Protein AF-A0A2P5FXF6-F1 (afdb_monomer)

Sequence (157 aa):
MAHAAAIPSFRIVSMGSRPRQAAKTKQSQSRVGFGGDRKEPLWQCVEGCGACCKLNKGPSFATPEEIFDDPSDIQLYRSMIGPDGWCIHYEKDTRKCSIYSERPYFCRVEPDVFQTLYGVPKKKFNKKACSSCRDTIKAIYGSDSKELDNFNRSITG

pLDDT: mean 84.13, std 20.9, range [38.75, 98.62]

Structure (mmCIF, N/CA/C/O backbone):
data_AF-A0A2P5FXF6-F1
#
_entry.id   AF-A0A2P5F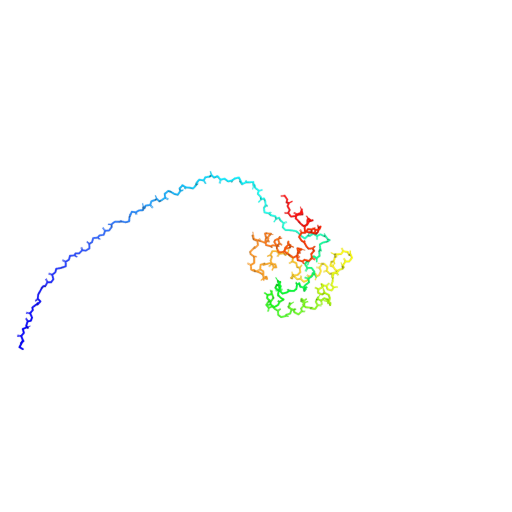XF6-F1
#
loop_
_atom_site.group_PDB
_atom_site.id
_atom_site.type_symbol
_atom_site.label_atom_id
_atom_site.label_alt_id
_atom_site.label_comp_id
_atom_site.label_asym_id
_atom_site.label_entity_id
_atom_site.label_seq_id
_atom_site.pdbx_PDB_ins_code
_atom_site.Cartn_x
_atom_site.Cartn_y
_atom_site.Cartn_z
_atom_site.occupancy
_atom_site.B_iso_or_equiv
_atom_site.auth_seq_id
_atom_site.auth_comp_id
_atom_site.auth_asym_id
_atom_site.auth_atom_id
_atom_site.pdbx_PDB_model_num
ATOM 1 N N . MET A 1 1 ? 14.537 14.806 -91.551 1.00 40.84 1 MET A N 1
ATOM 2 C CA . MET A 1 1 ? 14.853 16.147 -92.084 1.00 40.84 1 MET A CA 1
ATOM 3 C C . MET A 1 1 ? 14.748 17.134 -90.937 1.00 40.84 1 MET A C 1
ATOM 5 O O . MET A 1 1 ? 13.818 17.031 -90.149 1.00 40.84 1 MET A O 1
ATOM 9 N N . ALA A 1 2 ? 15.786 17.946 -90.772 1.00 45.00 2 ALA A N 1
ATOM 10 C CA . ALA A 1 2 ? 16.032 18.833 -89.640 1.00 45.00 2 ALA A CA 1
ATOM 11 C C . ALA A 1 2 ? 15.171 20.098 -89.684 1.00 45.00 2 ALA A C 1
ATOM 13 O O . ALA A 1 2 ? 14.992 20.599 -90.778 1.00 45.00 2 ALA A O 1
ATOM 14 N N . HIS A 1 3 ? 14.792 20.648 -88.524 1.00 44.47 3 HIS A N 1
ATOM 15 C CA . HIS A 1 3 ? 14.649 22.094 -88.255 1.00 44.47 3 HIS A CA 1
ATOM 16 C C . HIS A 1 3 ? 14.788 22.273 -86.724 1.00 44.47 3 HIS A C 1
ATOM 18 O O . HIS A 1 3 ? 13.988 21.731 -85.973 1.00 44.47 3 HIS A O 1
ATOM 24 N N . ALA A 1 4 ? 15.932 22.695 -86.179 1.00 45.66 4 ALA A N 1
ATOM 25 C CA . ALA A 1 4 ? 16.516 24.044 -86.144 1.00 45.66 4 ALA A CA 1
ATOM 26 C C . ALA A 1 4 ? 15.785 25.027 -85.195 1.00 45.66 4 ALA A C 1
ATOM 28 O O . ALA A 1 4 ? 14.743 25.575 -85.526 1.00 45.66 4 ALA A O 1
ATOM 29 N N . ALA A 1 5 ? 16.402 25.174 -84.014 1.00 49.78 5 ALA A N 1
ATOM 30 C CA . ALA A 1 5 ? 16.519 26.287 -83.057 1.00 49.78 5 ALA A CA 1
ATOM 31 C C . ALA A 1 5 ? 15.657 27.567 -83.167 1.00 49.78 5 ALA A C 1
ATOM 33 O O . ALA A 1 5 ? 15.572 28.170 -84.229 1.00 49.78 5 ALA A O 1
ATOM 34 N N . ALA A 1 6 ? 15.261 28.102 -81.998 1.00 48.81 6 ALA A N 1
ATOM 35 C CA . ALA A 1 6 ? 15.687 29.436 -81.526 1.00 48.81 6 ALA A CA 1
ATOM 36 C C . ALA A 1 6 ? 15.283 29.699 -80.053 1.00 48.81 6 ALA A C 1
ATOM 38 O O . ALA A 1 6 ? 14.136 29.492 -79.667 1.00 48.81 6 ALA A O 1
ATOM 39 N N . ILE A 1 7 ? 16.233 30.207 -79.256 1.00 54.88 7 ILE A N 1
ATOM 40 C CA . ILE A 1 7 ? 16.042 30.896 -77.963 1.00 54.88 7 ILE A CA 1
ATOM 41 C C . ILE A 1 7 ? 16.366 32.379 -78.203 1.00 54.88 7 ILE A C 1
ATOM 43 O O . ILE A 1 7 ? 17.336 32.664 -78.908 1.00 54.88 7 ILE A O 1
ATOM 47 N N . PRO A 1 8 ? 15.559 33.324 -77.690 1.00 51.19 8 PRO A N 1
ATOM 48 C CA . PRO A 1 8 ? 16.059 34.363 -76.763 1.00 51.19 8 PRO A CA 1
ATOM 49 C C . PRO A 1 8 ? 14.953 34.808 -75.775 1.00 51.19 8 PRO A C 1
ATOM 51 O O . PRO A 1 8 ? 13.786 34.499 -75.964 1.00 51.19 8 PRO A O 1
ATOM 54 N N . SER A 1 9 ? 15.122 35.614 -74.732 1.00 51.12 9 SER A N 1
ATOM 55 C CA . SER A 1 9 ? 16.211 36.058 -73.863 1.00 51.12 9 SER A CA 1
ATOM 56 C C . SER A 1 9 ? 15.511 36.817 -72.720 1.00 51.12 9 SER A C 1
ATOM 58 O O . SER A 1 9 ? 14.549 37.542 -72.955 1.00 51.12 9 SER A O 1
ATOM 60 N N . PHE A 1 10 ? 16.004 36.618 -71.498 1.00 46.81 10 PHE A N 1
ATOM 61 C CA . PHE A 1 10 ? 15.942 37.443 -70.279 1.00 46.81 10 PHE A CA 1
ATOM 62 C C . PHE A 1 10 ? 14.966 38.631 -70.156 1.00 46.81 10 PHE A C 1
ATOM 64 O O . PHE A 1 10 ? 15.049 39.580 -70.930 1.00 46.81 10 PHE A O 1
ATOM 71 N N . ARG A 1 11 ? 14.291 38.719 -68.991 1.00 44.19 11 ARG A N 1
ATOM 72 C CA . ARG A 1 11 ? 14.311 39.926 -68.134 1.00 44.19 11 ARG A CA 1
ATOM 73 C C . ARG A 1 11 ? 14.264 39.587 -66.639 1.00 44.19 11 ARG A C 1
ATOM 75 O O . ARG A 1 11 ? 13.461 38.780 -66.190 1.00 44.19 11 ARG A O 1
ATOM 82 N N . ILE A 1 12 ? 15.152 40.248 -65.903 1.00 52.34 12 ILE A N 1
ATOM 83 C CA . ILE A 1 12 ? 15.282 40.289 -64.443 1.00 52.34 12 ILE A CA 1
ATOM 84 C C . ILE A 1 12 ? 14.444 41.469 -63.935 1.00 52.34 12 ILE A C 1
ATOM 86 O O . ILE A 1 12 ? 14.539 42.546 -64.521 1.00 52.34 12 ILE A O 1
ATOM 90 N N . VAL A 1 13 ? 13.717 41.317 -62.822 1.00 50.12 13 VAL A N 1
ATOM 91 C CA . VAL A 1 13 ? 13.354 42.440 -61.935 1.00 50.12 13 VAL A CA 1
ATOM 92 C C . VAL A 1 13 ? 13.377 42.012 -60.467 1.00 50.12 13 VAL A C 1
ATOM 94 O O . VAL A 1 13 ? 13.111 40.864 -60.125 1.00 50.12 13 VAL A O 1
ATOM 97 N N . SER A 1 14 ? 13.793 42.969 -59.641 1.00 45.06 14 SER A N 1
ATOM 98 C CA . SER A 1 14 ? 14.350 42.830 -58.298 1.00 45.06 14 SER A CA 1
ATOM 99 C C . SER A 1 14 ? 13.318 42.946 -57.161 1.00 45.06 14 SER A C 1
ATOM 101 O O . SER A 1 14 ? 12.150 43.264 -57.364 1.00 45.06 14 SER A O 1
ATOM 103 N N . MET A 1 15 ? 13.840 42.690 -55.963 1.00 44.75 15 MET A N 1
ATOM 104 C CA . MET A 1 15 ? 13.297 42.663 -54.602 1.00 44.75 15 MET A CA 1
ATOM 105 C C . MET A 1 15 ? 12.202 43.686 -54.246 1.00 44.75 15 MET A C 1
ATOM 107 O O . MET A 1 15 ? 12.341 44.884 -54.479 1.00 44.75 15 MET A O 1
ATOM 111 N N . GLY A 1 16 ? 11.201 43.213 -53.492 1.00 39.16 16 GLY A N 1
ATOM 112 C CA . GLY A 1 16 ? 10.270 44.027 -52.706 1.00 39.16 16 GLY A CA 1
ATOM 113 C C . GLY A 1 16 ? 10.100 43.448 -51.297 1.00 39.16 16 GLY A C 1
ATOM 114 O O . GLY A 1 16 ? 9.790 42.272 -51.134 1.00 39.16 16 GLY A O 1
ATOM 115 N N . SER A 1 17 ? 10.351 44.268 -50.276 1.00 43.12 17 SER A N 1
ATOM 116 C CA . SER A 1 17 ? 10.309 43.910 -48.851 1.00 43.12 17 SER A CA 1
ATOM 117 C C . SER A 1 17 ? 9.005 44.371 -48.170 1.00 43.12 17 SER A C 1
ATOM 119 O O . SER A 1 17 ? 8.514 45.444 -48.506 1.00 43.12 17 SER A O 1
ATOM 121 N N . ARG A 1 18 ? 8.617 43.661 -47.086 1.00 44.66 18 ARG A N 1
ATOM 122 C CA . ARG A 1 18 ? 7.731 44.051 -45.942 1.00 44.66 18 ARG A CA 1
ATOM 123 C C . ARG A 1 18 ? 6.197 43.978 -46.148 1.00 44.66 18 ARG A C 1
ATOM 125 O O . ARG A 1 18 ? 5.751 44.092 -47.279 1.00 44.66 18 ARG A O 1
ATOM 132 N N . PRO A 1 19 ? 5.365 43.946 -45.072 1.00 44.75 19 PRO A N 1
ATOM 133 C CA . PRO A 1 19 ? 5.577 43.540 -43.668 1.00 44.75 19 PRO A CA 1
ATOM 134 C C . PRO A 1 19 ? 4.547 42.497 -43.144 1.00 44.75 19 PRO A C 1
ATOM 136 O O . PRO A 1 19 ? 3.493 42.265 -43.727 1.00 44.75 19 PRO A O 1
ATOM 139 N N . ARG A 1 20 ? 4.841 41.909 -41.970 1.00 49.12 20 ARG A N 1
ATOM 140 C CA . ARG A 1 20 ? 3.908 41.113 -41.145 1.00 49.12 20 ARG A CA 1
ATOM 141 C C . ARG A 1 20 ? 2.721 41.961 -40.678 1.00 49.12 20 ARG A C 1
ATOM 143 O O . ARG A 1 20 ? 2.936 43.017 -40.087 1.00 49.12 20 ARG A O 1
ATOM 150 N N . GLN A 1 21 ? 1.505 41.434 -40.805 1.00 45.62 21 GLN A N 1
ATOM 151 C CA . GLN A 1 21 ? 0.349 41.891 -40.034 1.00 45.62 21 GLN A CA 1
ATOM 152 C C . GLN A 1 21 ? -0.126 40.777 -39.101 1.00 45.62 21 GLN A C 1
ATOM 154 O O . GLN A 1 21 ? -0.415 39.657 -39.516 1.00 45.62 21 GLN A O 1
ATOM 159 N N . ALA A 1 22 ? -0.141 41.107 -37.812 1.00 48.25 22 ALA A N 1
ATOM 160 C CA . ALA A 1 22 ? -0.650 40.284 -36.733 1.00 48.25 22 ALA A CA 1
ATOM 161 C C . ALA A 1 22 ? -2.184 40.339 -36.722 1.00 48.25 22 ALA A C 1
ATOM 163 O O . ALA A 1 22 ? -2.765 41.394 -36.468 1.00 48.25 22 ALA A O 1
ATOM 164 N N . ALA A 1 23 ? -2.837 39.199 -36.946 1.00 44.12 23 ALA A N 1
ATOM 165 C CA . ALA A 1 23 ? -4.265 39.043 -36.711 1.00 44.12 23 ALA A CA 1
ATOM 166 C C . ALA A 1 23 ? -4.485 38.537 -35.277 1.00 44.12 23 ALA A C 1
ATOM 168 O O . ALA A 1 23 ? -4.135 37.411 -34.927 1.00 44.12 23 ALA A O 1
ATOM 169 N N . LYS A 1 24 ? -5.036 39.409 -34.426 1.00 43.19 24 LYS A N 1
ATOM 170 C CA . LYS A 1 24 ? -5.505 39.078 -33.077 1.00 43.19 24 LYS A CA 1
ATOM 171 C C . LYS A 1 24 ? -6.821 38.303 -33.176 1.00 43.19 24 LYS A C 1
ATOM 173 O O . LYS A 1 24 ? -7.865 38.905 -33.416 1.00 43.19 24 LYS A O 1
ATOM 178 N N . THR A 1 25 ? -6.793 37.003 -32.908 1.00 38.75 25 THR A N 1
ATOM 179 C CA . THR A 1 25 ? -8.012 36.221 -32.662 1.00 38.75 25 THR A CA 1
ATOM 180 C C . THR A 1 25 ? -8.437 36.428 -31.209 1.00 38.75 25 THR A C 1
ATOM 182 O O . THR A 1 25 ? -7.805 35.924 -30.282 1.00 38.75 25 THR A O 1
ATOM 185 N N . LYS A 1 26 ? -9.494 37.221 -30.997 1.00 44.16 26 LYS A N 1
ATOM 186 C CA . LYS A 1 26 ? -10.176 37.354 -29.703 1.00 44.16 26 LYS A CA 1
ATOM 187 C C . LYS A 1 26 ? -10.900 36.043 -29.406 1.00 44.16 26 LYS A C 1
ATOM 189 O O . LYS A 1 26 ? -11.948 35.769 -29.979 1.00 44.16 26 LYS A O 1
ATOM 194 N N . GLN A 1 27 ? -10.333 35.240 -28.516 1.00 44.25 27 GLN A N 1
ATOM 195 C CA . GLN A 1 27 ? -10.972 34.033 -28.012 1.00 44.25 27 GLN A CA 1
ATOM 196 C C . GLN A 1 27 ? -11.953 34.438 -26.904 1.00 44.25 27 GLN A C 1
ATOM 198 O O . GLN A 1 27 ? -11.570 34.657 -25.757 1.00 44.25 27 GLN A O 1
ATOM 203 N N . SER A 1 28 ? -13.226 34.603 -27.262 1.00 51.53 28 SER A N 1
ATOM 204 C CA . SER A 1 28 ? -14.312 34.597 -26.287 1.00 51.53 28 SER A CA 1
ATOM 205 C C . SER A 1 28 ? -14.565 33.149 -25.884 1.00 51.53 28 SER A C 1
ATOM 207 O O . SER A 1 28 ? -15.049 32.362 -26.699 1.00 51.53 28 SER A O 1
ATOM 209 N N . GLN A 1 29 ? -14.261 32.785 -24.643 1.00 55.91 29 GLN A N 1
ATOM 210 C CA . GLN A 1 29 ? -14.831 31.582 -24.050 1.00 55.91 29 GLN A CA 1
ATOM 211 C C . GLN A 1 29 ? -15.610 31.952 -22.794 1.00 55.91 29 GLN A C 1
ATOM 213 O O . GLN A 1 29 ? -15.097 32.468 -21.805 1.00 55.91 29 GLN A O 1
ATOM 218 N N . SER A 1 30 ? -16.907 31.728 -22.949 1.00 46.50 30 SER A N 1
ATOM 219 C CA . SER A 1 30 ? -18.004 31.775 -22.002 1.00 46.50 30 SER A CA 1
ATOM 220 C C . SER A 1 30 ? -17.661 31.205 -20.624 1.00 46.50 30 SER A C 1
ATOM 222 O O . SER A 1 30 ? -17.289 30.040 -20.493 1.00 46.50 30 SER A O 1
ATOM 224 N N . ARG A 1 31 ? -17.902 32.013 -19.586 1.00 62.62 31 ARG A N 1
ATOM 225 C CA . ARG A 1 31 ? -18.143 31.547 -18.215 1.00 62.62 31 ARG A CA 1
ATOM 226 C C . ARG A 1 31 ? -19.506 30.857 -18.150 1.00 62.62 31 ARG A C 1
ATOM 228 O O . ARG A 1 31 ? -20.500 31.568 -18.217 1.00 62.62 31 ARG A O 1
ATOM 235 N N . VAL A 1 32 ? -19.540 29.540 -17.933 1.00 50.41 32 VAL A N 1
ATOM 236 C CA . VAL A 1 32 ? -20.589 28.839 -17.161 1.00 50.41 32 VAL A CA 1
ATOM 237 C C . VAL A 1 32 ? -19.993 27.543 -16.595 1.00 50.41 32 VAL A C 1
ATOM 239 O O . VAL A 1 32 ? -19.451 26.742 -17.349 1.00 50.41 32 VAL A O 1
ATOM 242 N N . GLY A 1 33 ? -20.125 27.318 -15.285 1.00 49.22 33 GLY A N 1
ATOM 243 C CA . GLY A 1 33 ? -19.925 25.997 -14.681 1.00 49.22 33 GLY A CA 1
ATOM 244 C C . GLY A 1 33 ? -19.553 26.058 -13.203 1.00 49.22 33 GLY A C 1
ATOM 245 O O . GLY A 1 33 ? -18.413 26.353 -12.875 1.00 49.22 33 GLY A O 1
ATOM 246 N N . PHE A 1 34 ? -20.528 25.780 -12.335 1.00 49.44 34 PHE A N 1
ATOM 247 C CA . PHE A 1 34 ? -20.454 25.659 -10.874 1.00 49.44 34 PHE A CA 1
ATOM 248 C C . PHE A 1 34 ? -19.179 24.954 -10.370 1.00 49.44 34 PHE A C 1
ATOM 250 O O . PHE A 1 34 ? -19.128 23.731 -10.247 1.00 49.44 34 PHE A O 1
ATOM 257 N N . GLY A 1 35 ? -18.149 25.734 -10.051 1.00 48.50 35 GLY A N 1
ATOM 258 C CA . GLY A 1 35 ? -16.950 25.264 -9.371 1.00 48.50 35 GLY A CA 1
ATOM 259 C C . GLY A 1 35 ? -17.146 25.394 -7.873 1.00 48.50 35 GLY A C 1
ATOM 260 O O . GLY A 1 35 ? -16.702 26.372 -7.287 1.00 48.50 35 GLY A O 1
ATOM 261 N N . GLY A 1 36 ? -17.830 24.433 -7.251 1.00 54.00 36 GLY A N 1
ATOM 262 C CA . GLY A 1 36 ? -17.578 24.210 -5.832 1.00 54.00 36 GLY A CA 1
ATOM 263 C C . GLY A 1 36 ? -16.098 23.865 -5.697 1.00 54.00 36 GLY A C 1
ATOM 264 O O . GLY A 1 36 ? -15.627 22.994 -6.433 1.00 54.00 36 GLY A O 1
ATOM 265 N N . ASP A 1 37 ? -15.374 24.566 -4.826 1.00 56.66 37 ASP A N 1
ATOM 266 C CA . ASP A 1 37 ? -13.998 24.260 -4.438 1.00 56.66 37 ASP A CA 1
ATOM 267 C C . ASP A 1 37 ? -13.918 22.815 -3.927 1.00 56.66 37 ASP A C 1
ATOM 269 O O . ASP A 1 37 ? -13.978 22.538 -2.729 1.00 56.66 37 ASP A O 1
ATOM 273 N N . ARG A 1 38 ? -13.819 21.844 -4.839 1.00 64.88 38 ARG A N 1
ATOM 274 C CA . ARG A 1 38 ? -13.471 20.473 -4.484 1.00 64.88 38 ARG A CA 1
ATOM 275 C C . ARG A 1 38 ? -12.001 20.512 -4.111 1.00 64.88 38 ARG A C 1
ATOM 277 O O . ARG A 1 38 ? -11.141 20.392 -4.984 1.00 64.88 38 ARG A O 1
ATOM 284 N N . LYS A 1 39 ? -11.731 20.728 -2.821 1.00 76.31 39 LYS A N 1
ATOM 285 C CA . LYS A 1 39 ? -10.401 20.547 -2.241 1.00 76.31 39 LYS A CA 1
ATOM 286 C C . LYS A 1 39 ? -9.847 19.204 -2.711 1.00 76.31 39 LYS A C 1
ATOM 288 O O . LYS A 1 39 ? -10.543 18.187 -2.695 1.00 76.31 39 LYS A O 1
ATOM 293 N N . GLU A 1 40 ? -8.608 19.222 -3.189 1.00 82.69 40 GLU A N 1
ATOM 294 C CA . GLU A 1 40 ? -7.913 17.996 -3.561 1.00 82.69 40 GLU A CA 1
ATOM 295 C C . GLU A 1 40 ? -7.774 17.119 -2.305 1.00 82.69 40 GLU A C 1
ATOM 297 O O . GLU A 1 40 ? -7.339 17.633 -1.271 1.00 82.69 40 GLU A O 1
ATOM 302 N N . PRO A 1 41 ? -8.159 15.828 -2.355 1.00 89.62 41 PRO A N 1
ATOM 303 C CA . PRO A 1 41 ? -8.101 14.969 -1.180 1.00 89.62 41 PRO A CA 1
ATOM 304 C C . PRO A 1 41 ? -6.659 14.852 -0.703 1.00 89.62 41 PRO A C 1
ATOM 306 O O . PRO A 1 41 ? -5.769 14.587 -1.510 1.00 89.62 41 PRO A O 1
ATOM 309 N N . LEU A 1 42 ? -6.430 15.017 0.596 1.00 94.75 42 LEU A N 1
ATOM 310 C CA . LEU A 1 42 ? -5.120 14.793 1.196 1.00 94.75 42 LEU A CA 1
ATOM 311 C C . LEU A 1 42 ? -5.013 13.323 1.581 1.00 94.75 42 LEU A C 1
ATOM 313 O O . LEU A 1 42 ? -5.842 12.800 2.325 1.00 94.75 42 LEU A O 1
ATOM 317 N N . TRP A 1 43 ? -4.010 12.644 1.033 1.00 96.62 43 TRP A N 1
ATOM 318 C CA . TRP A 1 43 ? -3.801 11.238 1.315 1.00 96.62 43 TRP A CA 1
ATOM 319 C C . TRP A 1 43 ? -3.331 11.057 2.757 1.00 96.62 43 TRP A C 1
ATOM 321 O O . TRP A 1 43 ? -2.434 11.757 3.223 1.00 96.62 43 TRP A O 1
ATOM 331 N N . GLN A 1 44 ? -3.907 10.067 3.431 1.00 95.19 44 GLN A N 1
ATOM 332 C CA . GLN A 1 44 ? -3.409 9.562 4.702 1.00 95.19 44 GLN A CA 1
ATOM 333 C C . GLN A 1 44 ? -3.663 8.058 4.811 1.00 95.19 44 GLN A C 1
ATOM 335 O O . GLN A 1 44 ? -4.623 7.535 4.240 1.00 95.19 44 GLN A O 1
ATOM 340 N N . CYS A 1 45 ? -2.805 7.363 5.557 1.00 94.69 45 CYS A N 1
ATOM 341 C CA . CYS A 1 45 ? -3.044 5.973 5.927 1.00 94.69 45 CYS A CA 1
ATOM 342 C C . CYS A 1 45 ? -4.203 5.901 6.931 1.00 94.69 45 CYS A C 1
ATOM 344 O O . CYS A 1 45 ? -4.261 6.712 7.852 1.00 94.69 45 CYS A O 1
ATOM 346 N N . VAL A 1 46 ? -5.089 4.914 6.785 1.00 94.38 46 VAL A N 1
ATOM 347 C CA . VAL A 1 46 ? -6.172 4.658 7.745 1.00 94.38 46 VAL A CA 1
ATOM 348 C C . VAL A 1 46 ? -5.920 3.375 8.520 1.00 94.38 46 VAL A C 1
ATOM 350 O O . VAL A 1 46 ? -5.618 2.326 7.941 1.00 94.38 46 VAL A O 1
ATOM 353 N N . GLU A 1 47 ? -6.067 3.457 9.840 1.00 90.75 47 GLU A N 1
ATOM 354 C CA . GLU A 1 47 ? -5.986 2.291 10.715 1.00 90.75 47 GLU A CA 1
ATOM 355 C C . GLU A 1 47 ? -7.114 1.296 10.392 1.00 90.75 47 GLU A C 1
ATOM 357 O O . GLU A 1 47 ? -8.204 1.674 9.956 1.00 90.75 47 GLU A O 1
ATOM 362 N N . GLY A 1 48 ? -6.835 0.001 10.553 1.00 91.94 48 GLY A N 1
ATOM 363 C CA . GLY A 1 48 ? -7.821 -1.057 10.332 1.00 91.94 48 GLY A CA 1
ATOM 364 C C . GLY A 1 48 ? -8.107 -1.404 8.864 1.00 91.94 48 GLY A C 1
ATOM 365 O O . GLY A 1 48 ? -8.962 -2.249 8.616 1.00 91.94 48 GLY A O 1
ATOM 366 N N . CYS A 1 49 ? -7.413 -0.804 7.887 1.00 96.25 49 CYS A N 1
ATOM 367 C CA . CYS A 1 49 ? -7.560 -1.166 6.471 1.00 96.25 49 CYS A CA 1
ATOM 368 C C . CYS A 1 49 ? -6.672 -2.351 6.074 1.00 96.25 49 CYS A C 1
ATOM 370 O O . CYS A 1 49 ? -7.177 -3.421 5.764 1.00 96.25 49 CYS A O 1
ATOM 372 N N . GLY A 1 50 ? -5.347 -2.188 6.045 1.00 96.50 50 GLY A N 1
ATOM 373 C CA . GLY A 1 50 ? -4.419 -3.272 5.696 1.00 96.50 50 GLY A CA 1
ATOM 374 C C . GLY A 1 50 ? -4.440 -3.755 4.236 1.00 96.50 50 GLY A C 1
ATOM 375 O O . GLY A 1 50 ? -3.642 -4.621 3.901 1.00 96.50 50 GLY A O 1
ATOM 376 N N . ALA A 1 51 ? -5.264 -3.200 3.336 1.00 97.44 51 ALA A N 1
ATOM 377 C CA . ALA A 1 51 ? -5.382 -3.691 1.951 1.00 97.44 51 ALA A CA 1
ATOM 378 C C . ALA A 1 51 ? -4.042 -3.700 1.183 1.00 97.44 51 ALA A C 1
ATOM 380 O O . ALA A 1 51 ? -3.781 -4.591 0.377 1.00 97.44 51 ALA A O 1
ATOM 381 N N . CYS A 1 52 ? -3.156 -2.735 1.459 1.00 96.12 52 CYS A N 1
ATOM 382 C CA . CYS A 1 52 ? -1.817 -2.682 0.867 1.00 96.12 52 CYS A CA 1
ATOM 383 C C . CYS A 1 52 ? -0.923 -3.871 1.263 1.00 96.12 52 CYS A C 1
ATOM 385 O O . CYS A 1 52 ? 0.024 -4.170 0.540 1.00 96.12 52 CYS A O 1
ATOM 387 N N . CYS A 1 53 ? -1.236 -4.568 2.362 1.00 97.62 53 CYS A N 1
ATOM 388 C CA . CYS A 1 53 ? -0.503 -5.742 2.832 1.00 97.62 53 CYS A CA 1
ATOM 389 C C . CYS A 1 53 ? -0.867 -7.028 2.080 1.00 97.62 53 CYS A C 1
ATOM 391 O O . CYS A 1 53 ? -0.180 -8.031 2.258 1.00 97.62 53 CYS A O 1
ATOM 393 N N . LYS A 1 54 ? -1.894 -7.036 1.218 1.00 97.56 54 LYS A N 1
ATOM 394 C CA . LYS A 1 54 ? -2.053 -8.119 0.241 1.00 97.56 54 LYS A CA 1
ATOM 395 C C . LYS A 1 54 ? -1.028 -7.908 -0.870 1.00 97.56 54 LYS A C 1
ATOM 397 O O . LYS A 1 54 ? -1.260 -7.121 -1.783 1.00 97.56 54 LYS A O 1
ATOM 402 N N . LEU A 1 55 ? 0.125 -8.560 -0.784 1.00 97.38 55 LEU A N 1
ATOM 403 C CA . LEU A 1 55 ? 1.221 -8.344 -1.731 1.00 97.38 55 LEU A CA 1
ATOM 404 C C . LEU A 1 55 ? 0.977 -9.088 -3.049 1.00 97.38 55 LEU A C 1
ATOM 406 O O . LEU A 1 55 ? 1.103 -8.496 -4.115 1.00 97.38 55 LEU A O 1
ATOM 410 N N . ASN A 1 56 ? 0.490 -10.328 -2.990 1.00 96.12 56 ASN A N 1
ATOM 411 C CA . ASN A 1 56 ? 0.073 -11.063 -4.182 1.00 96.12 56 ASN A CA 1
ATOM 412 C C . ASN A 1 56 ? -1.425 -10.838 -4.461 1.00 96.12 56 ASN A C 1
ATOM 414 O O . ASN A 1 56 ? -2.282 -11.438 -3.808 1.00 96.12 56 ASN A O 1
ATOM 418 N N . LYS A 1 57 ? -1.736 -9.953 -5.416 1.00 90.50 57 LYS A N 1
ATOM 419 C CA . LYS A 1 57 ? -3.111 -9.548 -5.777 1.00 90.50 57 LYS A CA 1
ATOM 420 C C . LYS A 1 57 ? -3.608 -10.148 -7.102 1.00 90.50 57 LYS A C 1
ATOM 422 O O . LYS A 1 57 ? -4.714 -9.832 -7.534 1.00 90.50 57 LYS A O 1
ATOM 427 N N . GLY A 1 58 ? -2.816 -11.012 -7.736 1.00 90.56 58 GLY A N 1
ATOM 428 C CA . GLY A 1 58 ? -3.118 -11.574 -9.053 1.00 90.56 58 GLY A CA 1
ATOM 429 C C . GLY A 1 58 ? -2.724 -10.665 -10.231 1.00 90.56 58 GLY A C 1
ATOM 430 O O . GLY A 1 58 ? -2.152 -9.596 -10.029 1.00 90.56 58 GLY A O 1
ATOM 431 N N . PRO A 1 59 ? -3.027 -11.090 -11.470 1.00 90.06 59 PRO A N 1
ATOM 432 C CA . PRO A 1 59 ? -2.431 -10.548 -12.699 1.00 90.06 59 PRO A CA 1
ATOM 433 C C . PRO A 1 59 ? -2.926 -9.152 -13.097 1.00 90.06 59 PRO A C 1
ATOM 435 O O . PRO A 1 59 ? -2.339 -8.516 -13.962 1.00 90.06 59 PRO A O 1
ATOM 438 N N . SER A 1 60 ? -4.006 -8.659 -12.486 1.00 89.31 60 SER A N 1
ATOM 439 C CA . SER A 1 60 ? -4.513 -7.301 -12.732 1.00 89.31 60 SER A CA 1
ATOM 440 C C . SER A 1 60 ? -3.687 -6.212 -12.035 1.00 89.31 60 SER A C 1
ATOM 442 O O . SER A 1 60 ? -4.008 -5.031 -12.157 1.00 89.31 60 SER A O 1
ATOM 444 N N . PHE A 1 61 ? -2.669 -6.601 -11.265 1.00 92.19 61 PHE A N 1
ATOM 445 C CA . PHE A 1 61 ? -1.767 -5.714 -10.542 1.00 92.19 61 PHE A CA 1
ATOM 446 C C . PHE A 1 61 ? -0.333 -5.930 -11.007 1.00 92.19 61 PHE A C 1
ATOM 448 O O . PHE A 1 61 ? 0.032 -7.040 -11.385 1.00 92.19 61 PHE A O 1
ATOM 455 N N . ALA A 1 62 ? 0.466 -4.867 -10.918 1.00 93.25 62 ALA A N 1
ATOM 456 C CA . ALA A 1 62 ? 1.870 -4.921 -11.284 1.00 93.25 62 ALA A CA 1
ATOM 457 C C . ALA A 1 62 ? 2.633 -5.951 -10.434 1.00 93.25 62 ALA A C 1
ATOM 459 O O . ALA A 1 62 ? 2.439 -6.037 -9.21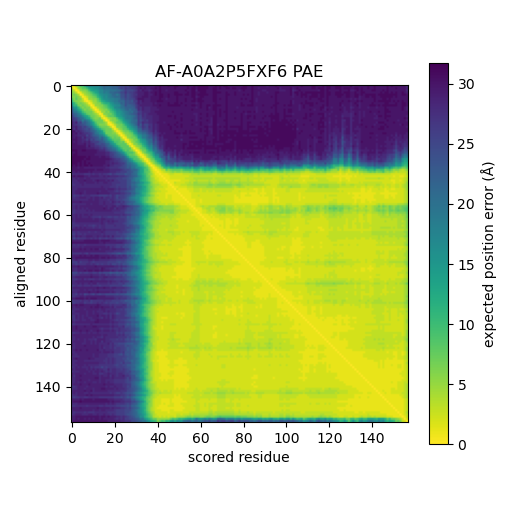3 1.00 93.25 62 ALA A O 1
ATOM 460 N N . THR A 1 63 ? 3.496 -6.724 -11.083 1.00 95.50 63 THR A N 1
ATOM 461 C CA . THR A 1 63 ? 4.429 -7.651 -10.438 1.00 95.50 63 THR A CA 1
ATOM 462 C C . THR A 1 63 ? 5.593 -6.875 -9.806 1.00 95.50 63 THR A C 1
ATOM 464 O O . THR A 1 63 ? 5.838 -5.724 -10.171 1.00 95.50 63 THR A O 1
ATOM 467 N N . PRO A 1 64 ? 6.345 -7.459 -8.855 1.00 96.31 64 PRO A N 1
ATOM 468 C CA . PRO A 1 64 ? 7.537 -6.796 -8.328 1.00 96.31 64 PRO A CA 1
ATOM 469 C C . PRO A 1 64 ? 8.578 -6.486 -9.419 1.00 96.31 64 PRO A C 1
ATOM 471 O O . PRO A 1 64 ? 9.228 -5.453 -9.326 1.00 96.31 64 PRO A O 1
ATOM 474 N N . GLU A 1 65 ? 8.686 -7.299 -10.477 1.00 96.50 65 GLU A N 1
ATOM 475 C CA . GLU A 1 65 ? 9.541 -7.016 -11.647 1.00 96.50 65 GLU A CA 1
ATOM 476 C C . GLU A 1 65 ? 9.139 -5.754 -12.411 1.00 96.50 65 GLU A C 1
ATOM 478 O O . GLU A 1 65 ? 9.977 -5.126 -13.046 1.00 96.50 65 GLU A O 1
ATOM 483 N N . GLU A 1 66 ? 7.855 -5.405 -12.401 1.00 96.06 66 GLU A N 1
ATOM 484 C CA . GLU A 1 66 ? 7.348 -4.211 -13.080 1.00 96.06 66 GLU A CA 1
ATOM 485 C C . GLU A 1 66 ? 7.480 -2.951 -12.213 1.00 96.06 66 GLU A C 1
ATOM 487 O O . GLU A 1 66 ? 7.356 -1.840 -12.726 1.00 96.06 66 GLU A O 1
ATOM 492 N N . ILE A 1 67 ? 7.688 -3.114 -10.901 1.00 95.31 67 ILE A N 1
ATOM 493 C CA . ILE A 1 67 ? 7.759 -2.014 -9.928 1.00 95.31 67 ILE A CA 1
ATOM 494 C C . ILE A 1 67 ? 9.209 -1.661 -9.580 1.00 95.31 67 ILE A C 1
ATOM 496 O O . ILE A 1 67 ? 9.504 -0.487 -9.354 1.00 95.31 67 ILE A O 1
ATOM 500 N N . PHE A 1 68 ? 10.094 -2.654 -9.481 1.00 97.44 68 PHE A N 1
ATOM 501 C CA . PHE A 1 68 ? 11.449 -2.481 -8.963 1.00 97.44 68 PHE A CA 1
ATOM 502 C C . PHE A 1 68 ? 12.503 -2.766 -10.027 1.00 97.44 68 PHE A C 1
ATOM 504 O O . PHE A 1 68 ? 12.500 -3.829 -10.643 1.00 97.44 68 PHE A O 1
ATOM 511 N N . ASP A 1 69 ? 13.463 -1.851 -10.153 1.00 95.94 69 ASP A N 1
ATOM 512 C CA . ASP A 1 69 ? 14.656 -2.060 -10.976 1.00 95.94 69 ASP A CA 1
ATOM 513 C C . ASP A 1 69 ? 15.754 -2.837 -10.218 1.00 95.94 69 ASP A C 1
ATOM 515 O O . ASP A 1 69 ? 16.560 -3.531 -10.837 1.00 95.94 69 ASP A O 1
ATOM 519 N N . ASP A 1 70 ? 15.801 -2.734 -8.880 1.00 97.12 70 ASP A N 1
ATOM 520 C CA . ASP A 1 70 ? 16.792 -3.422 -8.039 1.00 97.12 70 ASP A CA 1
ATOM 521 C C . ASP A 1 70 ? 16.351 -4.869 -7.733 1.00 97.12 70 ASP A C 1
ATOM 523 O O . ASP A 1 70 ? 15.324 -5.082 -7.073 1.00 97.12 70 ASP A O 1
ATOM 527 N N . PRO A 1 71 ? 17.134 -5.892 -8.129 1.00 97.94 71 PRO A N 1
ATOM 528 C CA . PRO A 1 71 ? 16.848 -7.288 -7.801 1.00 97.94 71 PRO A CA 1
ATOM 529 C C . PRO A 1 71 ? 16.723 -7.573 -6.296 1.00 97.94 71 PRO A C 1
ATOM 531 O O . PRO A 1 71 ? 15.995 -8.486 -5.900 1.00 97.94 71 PRO A O 1
ATOM 534 N N . SER A 1 72 ? 17.414 -6.805 -5.453 1.00 98.31 72 SER A N 1
ATOM 535 C CA . SER A 1 72 ? 17.374 -6.941 -3.993 1.00 98.31 72 SER A CA 1
ATOM 536 C C . SER A 1 72 ? 16.004 -6.550 -3.439 1.00 98.31 72 SER A C 1
ATOM 538 O O . SER A 1 72 ? 15.473 -7.236 -2.564 1.00 98.31 72 SER A O 1
ATOM 540 N N . ASP A 1 73 ? 15.387 -5.505 -3.999 1.00 98.19 73 ASP A N 1
ATOM 541 C CA . ASP A 1 73 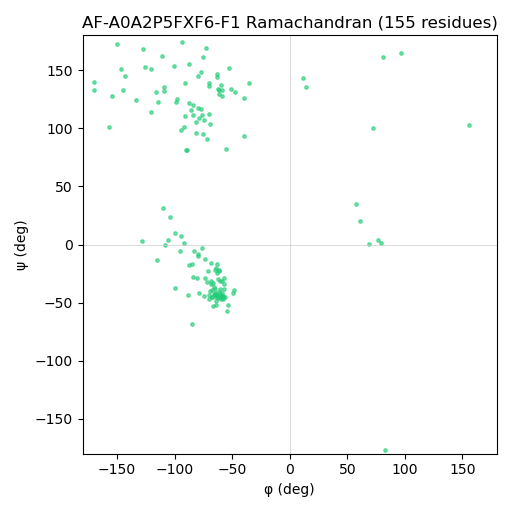? 14.034 -5.077 -3.636 1.00 98.19 73 ASP A CA 1
ATOM 542 C C . ASP A 1 73 ? 12.986 -6.088 -4.099 1.00 98.19 73 ASP A C 1
ATOM 544 O O . ASP A 1 73 ? 12.072 -6.422 -3.344 1.00 98.19 73 ASP A O 1
ATOM 548 N N . ILE A 1 74 ? 13.154 -6.652 -5.299 1.00 98.44 74 ILE A N 1
ATOM 549 C CA . ILE A 1 74 ? 12.309 -7.746 -5.797 1.00 98.44 74 ILE A CA 1
ATOM 550 C C . ILE A 1 74 ? 12.375 -8.945 -4.838 1.00 98.44 74 ILE A C 1
ATOM 552 O O . ILE A 1 74 ? 11.344 -9.527 -4.479 1.00 98.44 74 ILE A O 1
ATOM 556 N N . GLN A 1 75 ? 13.583 -9.329 -4.416 1.00 98.50 75 GLN A N 1
ATOM 557 C CA . GLN A 1 75 ? 13.791 -10.460 -3.515 1.00 98.50 75 GLN A CA 1
ATOM 558 C C . GLN A 1 75 ? 13.197 -10.194 -2.127 1.00 98.50 75 GLN A C 1
ATOM 560 O O . GLN A 1 75 ? 12.523 -11.071 -1.580 1.00 98.50 75 GLN A O 1
ATOM 565 N N . LEU A 1 76 ? 13.381 -8.985 -1.588 1.00 98.44 76 LEU A N 1
ATOM 566 C CA . LEU A 1 76 ? 12.789 -8.568 -0.320 1.00 98.44 76 LEU A CA 1
ATOM 567 C C . LEU A 1 76 ? 11.258 -8.536 -0.394 1.00 98.44 76 LEU A C 1
ATOM 569 O O . LEU A 1 76 ? 10.588 -9.069 0.483 1.00 98.44 76 LEU A O 1
ATOM 573 N N . TYR A 1 77 ? 10.681 -7.983 -1.461 1.00 98.31 77 TYR A N 1
ATOM 574 C CA . TYR A 1 77 ? 9.233 -7.974 -1.651 1.00 98.31 77 TYR A CA 1
ATOM 575 C C . TYR A 1 77 ? 8.664 -9.396 -1.650 1.00 98.31 77 TYR A C 1
ATOM 577 O O . TYR A 1 77 ? 7.665 -9.663 -0.983 1.00 98.31 77 TYR A O 1
ATOM 585 N N . ARG A 1 78 ? 9.316 -10.325 -2.365 1.00 98.00 78 ARG A N 1
ATOM 586 C CA . ARG A 1 78 ? 8.908 -11.735 -2.430 1.00 98.00 78 ARG A CA 1
ATOM 587 C C . ARG A 1 78 ? 9.025 -12.461 -1.101 1.00 98.00 78 ARG A C 1
ATOM 589 O O . ARG A 1 78 ? 8.124 -13.228 -0.773 1.00 98.00 78 ARG A O 1
ATOM 596 N N . SER A 1 79 ? 10.106 -12.243 -0.355 1.00 98.25 79 SER A N 1
ATOM 597 C CA . SER A 1 79 ? 10.312 -12.915 0.934 1.00 98.25 79 SER A CA 1
ATOM 598 C C . SER A 1 79 ? 9.245 -12.533 1.959 1.00 98.25 79 SER A C 1
ATOM 600 O O . SER A 1 79 ? 8.935 -13.319 2.851 1.00 98.25 79 SER A O 1
ATOM 602 N N . MET A 1 80 ? 8.629 -11.359 1.795 1.00 98.31 80 MET 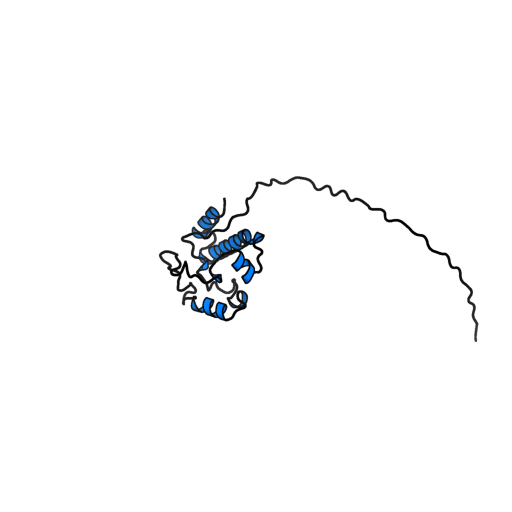A N 1
ATOM 603 C CA . MET A 1 80 ? 7.530 -10.900 2.633 1.00 98.31 80 MET A CA 1
ATOM 604 C C . MET A 1 80 ? 6.174 -11.519 2.263 1.00 98.31 80 MET A C 1
ATOM 606 O O . MET A 1 80 ? 5.227 -11.324 3.017 1.00 98.31 80 MET A O 1
ATOM 610 N N . ILE A 1 81 ? 6.024 -12.242 1.145 1.00 98.25 81 ILE A N 1
ATOM 611 C CA . ILE A 1 81 ? 4.740 -12.828 0.723 1.00 98.25 81 ILE A CA 1
ATOM 612 C C . ILE A 1 81 ? 4.533 -14.191 1.394 1.00 98.25 81 ILE A C 1
ATOM 614 O O . ILE A 1 81 ? 5.244 -15.154 1.121 1.00 98.25 81 ILE A O 1
ATOM 618 N N . GLY A 1 82 ? 3.512 -14.287 2.241 1.00 98.06 82 GLY A N 1
ATOM 619 C CA . GLY A 1 82 ? 3.058 -15.533 2.846 1.00 98.06 82 GLY A CA 1
ATOM 620 C C . GLY A 1 82 ? 2.337 -16.461 1.857 1.00 98.06 82 GLY A C 1
ATOM 621 O O . GLY A 1 82 ? 1.969 -16.051 0.752 1.00 98.06 82 GLY A O 1
ATOM 622 N N . PRO A 1 83 ? 2.071 -17.719 2.254 1.00 97.12 83 PRO A N 1
ATOM 623 C CA . PRO A 1 83 ? 1.463 -18.732 1.381 1.00 97.12 83 PRO A CA 1
ATOM 624 C C . PRO A 1 83 ? 0.057 -18.361 0.888 1.00 97.12 83 PRO A C 1
ATOM 626 O O . PRO A 1 83 ? -0.401 -18.845 -0.141 1.00 97.12 83 PRO A O 1
ATOM 629 N N . ASP A 1 84 ? -0.631 -17.480 1.604 1.00 96.38 84 ASP A N 1
ATOM 630 C CA . ASP A 1 84 ? -1.949 -16.960 1.258 1.00 96.38 84 ASP A CA 1
ATOM 631 C C . ASP A 1 84 ? -1.888 -15.632 0.482 1.00 96.38 84 ASP A C 1
ATOM 633 O O . ASP A 1 84 ? -2.918 -14.986 0.273 1.00 96.38 84 ASP A O 1
ATOM 637 N N . GLY A 1 85 ? -0.697 -15.184 0.082 1.00 97.44 85 GLY A N 1
ATOM 638 C CA . GLY A 1 85 ? -0.460 -13.948 -0.657 1.00 97.44 85 GLY A CA 1
ATOM 639 C C . GLY A 1 85 ? -0.473 -12.664 0.180 1.00 97.44 85 GLY A C 1
ATOM 640 O O . GLY A 1 85 ? -0.333 -11.577 -0.389 1.00 97.44 85 GLY A O 1
ATOM 641 N N . TRP A 1 86 ? -0.671 -12.752 1.497 1.00 98.25 86 TRP A N 1
ATOM 642 C CA . TRP A 1 86 ? -0.561 -11.613 2.410 1.00 98.25 86 TRP A CA 1
ATOM 643 C C . TRP A 1 86 ? 0.872 -11.433 2.902 1.00 98.25 86 TRP A C 1
ATOM 645 O O . TRP A 1 86 ? 1.650 -12.377 2.930 1.00 98.25 86 TRP A O 1
ATOM 655 N N . CYS A 1 87 ? 1.228 -10.213 3.296 1.00 98.56 87 CYS A N 1
ATOM 656 C CA . CYS A 1 87 ? 2.508 -9.944 3.932 1.00 98.56 87 CYS A CA 1
ATOM 657 C C . CYS A 1 87 ? 2.650 -10.770 5.223 1.00 98.56 87 CYS A C 1
ATOM 659 O O . CYS A 1 87 ? 1.748 -10.746 6.058 1.00 98.56 87 CYS A O 1
ATOM 661 N N . ILE A 1 88 ? 3.787 -11.436 5.433 1.00 98.62 88 ILE A N 1
ATOM 662 C CA . ILE A 1 88 ? 4.060 -12.238 6.641 1.00 98.62 88 ILE A CA 1
ATOM 663 C C . ILE A 1 88 ? 4.052 -11.406 7.934 1.00 98.62 88 ILE A C 1
ATOM 665 O O . ILE A 1 88 ? 3.837 -11.944 9.014 1.00 98.6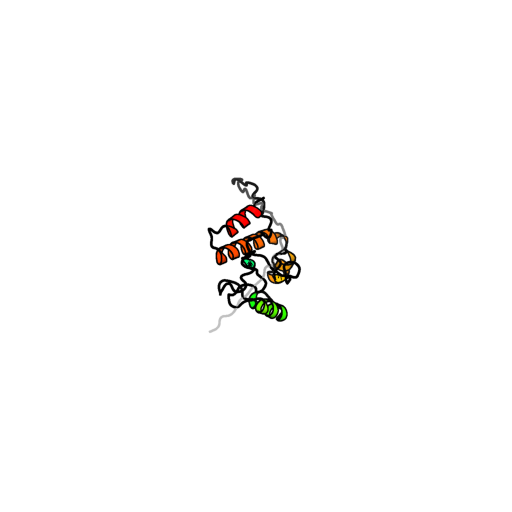2 88 ILE A O 1
ATOM 669 N N . HIS A 1 89 ? 4.257 -10.091 7.828 1.00 98.31 89 HIS A N 1
ATOM 670 C CA . HIS A 1 89 ? 4.211 -9.157 8.955 1.00 98.31 89 HIS A CA 1
ATOM 671 C C . HIS A 1 89 ? 2.827 -8.531 9.173 1.00 98.31 89 HIS A C 1
ATOM 673 O O . HIS A 1 89 ? 2.679 -7.660 10.030 1.00 98.31 89 HIS A O 1
ATOM 679 N N . TYR A 1 90 ? 1.823 -8.896 8.372 1.00 98.25 90 TYR A N 1
ATOM 680 C CA . TYR A 1 90 ? 0.458 -8.414 8.547 1.00 98.25 90 TYR A CA 1
ATOM 681 C C . TYR A 1 90 ? -0.283 -9.266 9.576 1.00 98.25 90 TYR A C 1
ATOM 683 O O . TYR A 1 90 ? -0.614 -10.427 9.336 1.00 98.25 90 TYR A O 1
ATOM 691 N N . GLU A 1 91 ? -0.584 -8.662 10.718 1.00 97.31 91 GLU A N 1
ATOM 692 C CA . GLU A 1 91 ? -1.425 -9.256 11.747 1.00 97.31 91 GLU A CA 1
ATOM 693 C C . GLU A 1 91 ? -2.891 -9.113 11.342 1.00 97.31 91 GLU A C 1
ATOM 695 O O . GLU A 1 91 ? -3.444 -8.015 11.350 1.00 97.31 91 GLU A O 1
ATOM 700 N N . LYS A 1 92 ? -3.541 -10.219 10.976 1.00 94.62 92 LYS A N 1
ATOM 701 C CA . LYS A 1 92 ? -4.911 -10.188 10.435 1.00 94.62 92 LYS A CA 1
ATOM 702 C C . LYS A 1 92 ? -5.966 -9.778 11.461 1.00 94.62 92 LYS A C 1
ATOM 704 O O . LYS A 1 92 ? -6.918 -9.095 11.092 1.00 94.62 92 LYS A O 1
ATOM 709 N N . ASP A 1 93 ? -5.778 -10.159 12.722 1.00 94.69 93 ASP A N 1
ATOM 710 C CA . ASP A 1 93 ? -6.744 -9.889 13.793 1.00 94.69 93 ASP A CA 1
ATOM 711 C C . ASP A 1 93 ? -6.783 -8.399 14.144 1.00 94.69 93 ASP A C 1
ATOM 713 O O . ASP A 1 93 ? -7.847 -7.786 14.219 1.00 94.69 93 ASP A O 1
ATOM 717 N N . THR A 1 94 ? -5.604 -7.793 14.308 1.00 95.25 94 THR A N 1
ATOM 718 C CA . THR A 1 94 ? -5.449 -6.373 14.657 1.00 95.25 94 THR A CA 1
ATOM 719 C C . THR A 1 94 ? -5.430 -5.467 13.426 1.00 95.25 94 THR A C 1
ATOM 721 O O . THR A 1 94 ? -5.628 -4.256 13.539 1.00 95.25 94 THR A O 1
ATOM 724 N N . ARG A 1 95 ? -5.194 -6.049 12.244 1.00 95.75 95 ARG A N 1
ATOM 725 C CA . ARG A 1 95 ? -4.966 -5.375 10.959 1.00 95.75 95 ARG A CA 1
ATOM 726 C C . ARG A 1 95 ? -3.787 -4.401 10.998 1.00 95.75 95 ARG A C 1
ATOM 728 O O . ARG A 1 95 ? -3.818 -3.355 10.343 1.00 95.75 95 ARG A O 1
ATOM 735 N N . LYS A 1 96 ? -2.749 -4.749 11.760 1.00 94.88 96 LYS A N 1
ATOM 736 C CA . LYS A 1 96 ? -1.521 -3.962 11.930 1.00 94.88 96 LYS A CA 1
ATOM 737 C C . LYS A 1 96 ? -0.333 -4.650 11.268 1.00 94.88 96 LYS A C 1
ATOM 739 O O . LYS A 1 96 ? -0.373 -5.827 10.928 1.00 94.88 96 LYS A O 1
ATOM 744 N N . CYS A 1 97 ? 0.722 -3.876 11.039 1.00 95.94 97 CYS A N 1
ATOM 745 C CA . CYS A 1 97 ? 2.003 -4.409 10.596 1.00 95.94 97 CYS A CA 1
ATOM 746 C C . CYS A 1 97 ? 2.915 -4.542 11.816 1.00 95.94 97 CYS A C 1
ATOM 748 O O . CYS A 1 97 ? 3.177 -3.534 12.474 1.00 95.94 97 CYS A O 1
ATOM 750 N N . SER A 1 98 ? 3.416 -5.745 12.092 1.00 97.06 98 SER A N 1
ATOM 751 C CA . SER A 1 98 ? 4.278 -6.007 13.255 1.00 97.06 98 SER A CA 1
ATOM 752 C C . SER A 1 98 ? 5.622 -5.271 13.191 1.00 97.06 98 SER A C 1
ATOM 754 O O . SER A 1 98 ? 6.222 -4.988 14.221 1.00 97.06 98 SER A O 1
ATOM 756 N N . ILE A 1 99 ? 6.052 -4.875 11.988 1.00 97.06 99 ILE A N 1
ATOM 757 C CA . ILE A 1 99 ? 7.272 -4.093 11.736 1.00 97.06 99 ILE A CA 1
ATOM 758 C C . ILE A 1 99 ? 6.963 -2.661 11.272 1.00 97.06 99 ILE A C 1
ATOM 760 O O . ILE A 1 99 ? 7.699 -2.097 10.468 1.00 97.06 99 ILE A O 1
ATOM 764 N N . TYR A 1 100 ? 5.852 -2.052 11.710 1.00 93.56 100 TYR A N 1
ATOM 765 C CA . TYR A 1 100 ? 5.360 -0.780 11.148 1.00 93.56 100 TYR A CA 1
ATOM 766 C C . TYR A 1 100 ? 6.433 0.324 11.040 1.00 93.56 100 TYR A C 1
ATOM 768 O O . TYR A 1 100 ? 6.490 1.022 10.020 1.00 93.56 100 TYR A O 1
ATOM 776 N N . SER A 1 101 ? 7.280 0.452 12.068 1.00 94.94 101 SER A N 1
ATOM 777 C CA . SER A 1 101 ? 8.383 1.420 12.139 1.00 94.94 101 SER A CA 1
ATOM 778 C C . SER A 1 101 ? 9.551 1.072 11.216 1.00 94.94 101 SER A C 1
ATOM 780 O O . SER A 1 101 ? 10.165 1.977 10.657 1.00 94.94 101 SER A O 1
ATOM 782 N N . GLU A 1 102 ? 9.804 -0.216 10.991 1.00 96.94 102 GLU A N 1
ATOM 783 C CA . GLU A 1 102 ? 10.923 -0.759 10.205 1.00 96.94 102 GLU A CA 1
ATOM 784 C C . GLU A 1 102 ? 10.510 -1.160 8.783 1.00 96.94 102 GLU A C 1
ATOM 786 O O . GLU A 1 102 ? 11.276 -1.785 8.055 1.00 96.94 102 GLU A O 1
ATOM 791 N N . ARG A 1 103 ? 9.291 -0.795 8.362 1.00 96.56 103 ARG A N 1
ATOM 792 C CA . ARG A 1 103 ? 8.786 -1.111 7.024 1.00 96.56 103 ARG A CA 1
ATOM 793 C C . ARG A 1 103 ? 9.785 -0.685 5.943 1.00 96.56 103 ARG A C 1
ATOM 795 O O . ARG A 1 103 ? 10.214 0.481 5.976 1.00 96.56 103 ARG A O 1
ATOM 802 N N . PRO A 1 104 ? 10.055 -1.563 4.955 1.00 97.50 104 PRO A N 1
ATOM 803 C CA . PRO A 1 104 ? 10.805 -1.198 3.761 1.00 97.50 104 PRO A CA 1
ATOM 804 C C . PRO A 1 104 ? 10.203 0.036 3.094 1.00 97.50 104 PRO A C 1
ATOM 806 O O . PRO A 1 104 ? 8.996 0.283 3.196 1.00 97.50 104 PRO A O 1
ATOM 809 N N . TYR A 1 105 ? 11.030 0.807 2.392 1.00 97.25 105 TYR A N 1
ATOM 810 C CA . TYR A 1 105 ? 10.603 2.074 1.794 1.00 97.25 105 TYR A CA 1
ATOM 811 C C . TYR A 1 105 ? 9.408 1.887 0.842 1.00 97.25 105 TYR A C 1
ATOM 813 O O . TYR A 1 105 ? 8.461 2.663 0.889 1.00 97.25 105 TYR A O 1
ATOM 821 N N . PHE A 1 106 ? 9.373 0.801 0.062 1.00 95.81 106 PHE A N 1
ATOM 822 C CA . PHE A 1 106 ? 8.282 0.512 -0.873 1.00 95.81 106 PHE A CA 1
ATOM 823 C C . PHE A 1 106 ? 6.944 0.178 -0.193 1.00 95.81 106 PHE A C 1
ATOM 825 O O . PHE A 1 106 ? 5.890 0.222 -0.827 1.00 95.81 106 PHE A O 1
ATOM 832 N N . CYS A 1 107 ? 6.950 -0.132 1.108 1.00 96.62 107 CYS A N 1
ATOM 833 C CA . CYS A 1 107 ? 5.731 -0.273 1.903 1.00 96.62 107 CYS A CA 1
ATOM 834 C C . CYS A 1 107 ? 5.199 1.078 2.416 1.00 96.62 107 CYS A C 1
ATOM 836 O O . CYS A 1 107 ? 4.133 1.112 3.046 1.00 96.62 107 CYS A O 1
ATOM 838 N N . ARG A 1 108 ? 5.928 2.180 2.201 1.00 96.56 108 ARG A N 1
ATOM 839 C CA . ARG A 1 108 ? 5.552 3.532 2.621 1.00 96.56 108 ARG A CA 1
ATOM 840 C C . ARG A 1 108 ? 4.925 4.275 1.454 1.00 96.56 108 ARG A C 1
ATOM 842 O O . ARG A 1 108 ? 5.487 4.394 0.372 1.00 96.56 108 ARG A O 1
ATOM 849 N N . VAL A 1 109 ? 3.722 4.782 1.685 1.00 96.75 109 VAL A N 1
ATOM 850 C CA . VAL A 1 109 ? 3.017 5.610 0.708 1.00 96.75 109 VAL A CA 1
ATOM 851 C C . VAL A 1 109 ? 3.424 7.052 0.979 1.00 96.75 109 VAL A C 1
ATOM 853 O O . VAL A 1 109 ? 2.746 7.783 1.691 1.00 96.75 109 VAL A O 1
ATOM 856 N N . GLU A 1 110 ? 4.593 7.418 0.463 1.00 97.31 110 GLU A N 1
ATOM 857 C CA . GLU A 1 110 ? 5.218 8.727 0.656 1.00 97.31 110 GLU A CA 1
ATOM 858 C C . GLU A 1 110 ? 5.543 9.372 -0.709 1.00 97.31 110 GLU A C 1
ATOM 860 O O . GLU A 1 110 ? 5.694 8.661 -1.712 1.00 97.31 110 GLU A O 1
ATOM 865 N N . PRO A 1 111 ? 5.589 10.717 -0.807 1.00 97.75 111 PRO A N 1
ATOM 866 C CA . PRO A 1 111 ? 5.731 11.408 -2.092 1.00 97.75 111 PRO A CA 1
ATOM 867 C C . PRO A 1 111 ? 7.007 11.076 -2.870 1.00 97.75 111 PRO A C 1
ATOM 869 O O . PRO A 1 111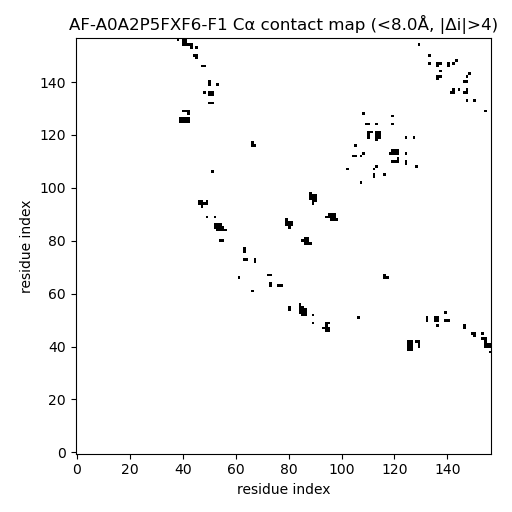 ? 6.983 11.014 -4.096 1.00 97.75 111 PRO A O 1
ATOM 872 N N . ASP A 1 112 ? 8.117 10.915 -2.167 1.00 97.94 112 ASP A N 1
ATOM 873 C CA . ASP A 1 112 ? 9.425 10.518 -2.687 1.00 97.94 112 ASP A CA 1
ATOM 874 C C . ASP A 1 112 ? 9.447 9.057 -3.143 1.00 97.94 112 ASP A C 1
ATOM 876 O O . ASP A 1 112 ? 9.887 8.795 -4.259 1.00 97.94 112 ASP A O 1
ATOM 880 N N . VAL A 1 113 ? 8.873 8.130 -2.373 1.00 97.44 113 VAL A N 1
ATOM 881 C CA . VAL A 1 113 ? 8.718 6.726 -2.800 1.00 97.44 113 VAL A CA 1
ATOM 882 C C . VAL A 1 113 ? 7.908 6.637 -4.097 1.00 97.44 113 VAL A C 1
ATOM 884 O O . VAL A 1 113 ? 8.301 5.950 -5.038 1.00 97.44 113 VAL A O 1
ATOM 887 N N . PHE A 1 114 ? 6.805 7.384 -4.195 1.00 97.62 114 PHE A N 1
ATOM 888 C CA . PHE A 1 114 ? 5.975 7.425 -5.4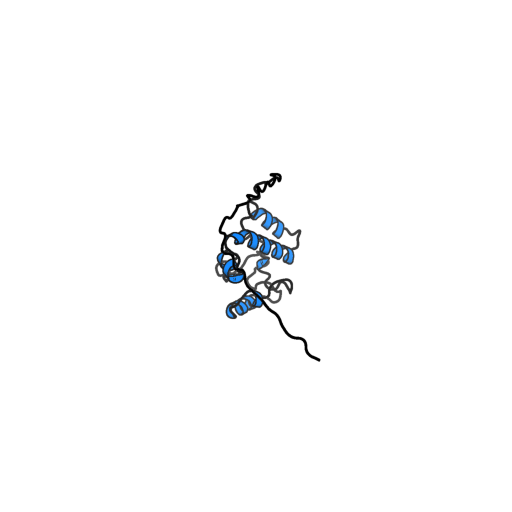05 1.00 97.62 114 PHE A CA 1
ATOM 889 C C . PHE A 1 114 ? 6.682 8.063 -6.604 1.00 97.62 114 PHE A C 1
ATOM 891 O O . PHE A 1 114 ? 6.420 7.694 -7.752 1.00 97.62 114 PHE A O 1
ATOM 898 N N . GLN A 1 115 ? 7.550 9.038 -6.349 1.00 97.50 115 GLN A N 1
ATOM 899 C CA . GLN A 1 115 ? 8.372 9.640 -7.384 1.00 97.50 115 GLN A CA 1
ATOM 900 C C . GLN A 1 115 ? 9.403 8.639 -7.912 1.00 97.50 115 GLN A C 1
ATOM 902 O O . GLN A 1 115 ? 9.536 8.527 -9.127 1.00 97.50 115 GLN A O 1
ATOM 907 N N . THR A 1 116 ? 10.079 7.911 -7.023 1.00 96.50 116 THR A N 1
ATOM 908 C CA . THR A 1 116 ? 11.099 6.917 -7.380 1.00 96.50 116 THR A CA 1
ATOM 909 C C . THR A 1 116 ? 10.497 5.725 -8.119 1.00 96.50 116 THR A C 1
ATOM 911 O O . THR A 1 116 ? 10.938 5.425 -9.219 1.00 96.50 116 THR A O 1
ATOM 914 N N . LEU A 1 117 ? 9.462 5.087 -7.563 1.00 96.19 117 LEU A N 1
ATOM 915 C CA . LEU A 1 117 ? 8.924 3.832 -8.108 1.00 96.19 117 LEU A CA 1
ATOM 916 C C . LEU A 1 117 ? 7.989 4.024 -9.308 1.00 96.19 117 LEU A C 1
ATOM 918 O O . LEU A 1 117 ? 7.857 3.138 -10.142 1.00 96.19 117 LEU A O 1
ATOM 922 N N . TYR A 1 118 ? 7.295 5.163 -9.395 1.00 95.50 118 TYR A N 1
ATOM 923 C CA . TYR A 1 118 ? 6.224 5.350 -10.386 1.00 95.50 118 TYR A CA 1
ATOM 924 C C . TYR A 1 118 ? 6.369 6.629 -11.217 1.00 95.50 118 TYR A C 1
ATOM 926 O O . TYR A 1 118 ? 5.464 6.975 -11.983 1.00 95.50 118 TYR A O 1
ATOM 934 N N . GLY A 1 119 ? 7.446 7.399 -11.028 1.00 96.88 119 GLY A N 1
ATOM 935 C CA . GLY A 1 119 ? 7.641 8.680 -11.712 1.00 96.88 119 GLY A CA 1
ATOM 936 C C . GLY A 1 119 ? 6.556 9.717 -11.395 1.00 96.88 119 GLY A C 1
ATOM 937 O O . GLY A 1 119 ? 6.341 10.654 -12.170 1.00 96.88 119 GLY A O 1
ATOM 938 N N . VAL A 1 120 ? 5.820 9.563 -10.287 1.00 97.44 120 VAL A N 1
ATOM 939 C CA . VAL A 1 120 ? 4.718 10.464 -9.923 1.00 97.44 120 VAL A CA 1
ATOM 940 C C . VAL A 1 120 ? 5.290 11.733 -9.284 1.00 97.44 120 VAL A C 1
ATOM 942 O O . VAL A 1 120 ? 5.870 11.667 -8.204 1.00 97.44 120 VAL A O 1
ATOM 945 N N . PRO A 1 121 ? 5.093 12.929 -9.875 1.00 97.69 121 PRO A N 1
ATOM 946 C CA . PRO A 1 121 ? 5.571 14.165 -9.263 1.00 97.69 121 PRO A CA 1
ATOM 947 C C . PRO A 1 121 ? 4.878 14.424 -7.921 1.00 97.69 121 PRO A C 1
ATOM 949 O O . PRO A 1 121 ? 3.663 14.240 -7.831 1.00 97.69 121 PRO A O 1
ATOM 952 N N . LYS A 1 122 ? 5.593 14.979 -6.931 1.00 96.62 122 LYS A N 1
ATOM 953 C CA . LYS A 1 122 ? 5.051 15.296 -5.589 1.00 96.62 122 LYS A CA 1
ATOM 954 C C . LYS A 1 122 ? 3.716 16.056 -5.627 1.00 96.62 122 LYS A C 1
ATOM 956 O O . LYS A 1 122 ? 2.794 15.724 -4.894 1.00 96.62 122 LYS A O 1
ATOM 961 N N . LYS A 1 123 ? 3.551 16.999 -6.564 1.00 96.00 123 LYS A N 1
ATOM 962 C CA . LYS A 1 123 ? 2.292 17.750 -6.772 1.00 96.00 123 LYS A CA 1
ATOM 963 C C . LYS A 1 123 ? 1.080 16.900 -7.189 1.00 96.00 123 LYS A C 1
ATOM 965 O O . LYS A 1 123 ? -0.035 17.390 -7.162 1.00 96.00 123 LYS A O 1
ATOM 970 N N . LYS A 1 124 ? 1.292 15.666 -7.656 1.00 96.50 124 LYS A N 1
ATOM 971 C CA . LYS A 1 124 ? 0.245 14.698 -8.031 1.00 96.50 124 LYS A CA 1
ATOM 972 C C . LYS A 1 124 ? 0.144 13.536 -7.036 1.00 96.50 124 LYS A C 1
ATOM 974 O O . LYS A 1 124 ? -0.688 12.654 -7.254 1.00 96.50 124 LYS A O 1
ATOM 979 N N . PHE A 1 125 ? 0.979 13.517 -5.992 1.00 97.25 125 PHE A N 1
ATOM 980 C CA . PHE A 1 125 ? 1.066 12.419 -5.029 1.00 97.25 125 PHE A CA 1
ATOM 981 C C . PHE A 1 125 ? -0.297 12.114 -4.417 1.00 97.25 125 PHE A C 1
ATOM 983 O O . PHE A 1 125 ? -0.806 11.017 -4.603 1.00 97.25 125 PHE A O 1
ATOM 990 N N . ASN A 1 126 ? -0.928 13.106 -3.788 1.00 97.00 126 ASN A N 1
ATOM 991 C CA . ASN A 1 126 ? -2.201 12.947 -3.091 1.00 97.00 126 ASN A CA 1
ATOM 992 C C . ASN A 1 126 ? -3.283 12.314 -3.977 1.00 97.00 126 ASN A C 1
ATOM 994 O O . ASN A 1 126 ? -3.844 11.270 -3.637 1.00 97.00 126 ASN A O 1
ATOM 998 N N . LYS A 1 127 ? -3.509 12.875 -5.172 1.00 95.69 127 LYS A N 1
ATOM 999 C CA . LYS A 1 127 ? -4.443 12.315 -6.155 1.00 95.69 127 LYS A CA 1
ATOM 1000 C C . LYS A 1 127 ? -4.124 10.863 -6.524 1.00 95.69 127 LYS A C 1
ATOM 1002 O O . LYS A 1 127 ? -5.041 10.045 -6.616 1.00 95.69 127 LYS A O 1
ATOM 1007 N N . LYS A 1 128 ? -2.851 10.540 -6.776 1.00 97.06 128 LYS A N 1
ATOM 1008 C CA . LYS A 1 128 ? -2.425 9.203 -7.221 1.00 97.06 128 LYS A CA 1
ATOM 1009 C C . LYS A 1 128 ? -2.443 8.174 -6.095 1.00 97.06 128 LYS A C 1
ATOM 1011 O O . LYS A 1 128 ? -2.993 7.097 -6.302 1.00 97.06 128 LYS A O 1
ATOM 1016 N N . ALA A 1 129 ? -1.944 8.523 -4.916 1.00 97.44 129 ALA A N 1
ATOM 1017 C CA . ALA A 1 129 ? -1.991 7.690 -3.723 1.00 97.44 129 ALA A CA 1
ATOM 1018 C C . ALA A 1 129 ? -3.443 7.397 -3.315 1.00 97.44 129 ALA A C 1
ATOM 1020 O O . ALA A 1 129 ? -3.802 6.241 -3.116 1.00 97.44 129 ALA A O 1
ATOM 1021 N N . CYS A 1 130 ? -4.324 8.407 -3.315 1.00 97.38 130 CYS A N 1
ATOM 1022 C CA . CYS A 1 130 ? -5.747 8.194 -3.037 1.00 97.38 130 CYS A CA 1
ATOM 1023 C C . CYS A 1 130 ? -6.418 7.269 -4.057 1.00 97.38 130 CYS A C 1
ATOM 1025 O O . CYS A 1 130 ? -7.236 6.438 -3.675 1.00 97.38 130 CYS A O 1
ATOM 1027 N N . SER A 1 131 ? -6.095 7.402 -5.349 1.00 96.69 131 SER A N 1
ATOM 1028 C CA . SER A 1 131 ? -6.623 6.493 -6.374 1.00 96.69 131 SER A CA 1
ATOM 1029 C C . SER A 1 131 ? -6.139 5.064 -6.150 1.00 96.69 131 SER A C 1
ATOM 1031 O O . SER A 1 131 ? -6.963 4.169 -6.023 1.00 96.69 131 SER A O 1
ATOM 1033 N N . SER A 1 132 ? -4.824 4.877 -6.009 1.00 96.25 132 SER A N 1
ATOM 1034 C CA . SER A 1 132 ? -4.207 3.561 -5.815 1.00 96.25 132 SER A CA 1
ATOM 1035 C C . SER A 1 132 ? -4.733 2.851 -4.562 1.00 96.25 132 SER A C 1
ATOM 1037 O O . SER A 1 132 ? -5.073 1.667 -4.609 1.00 96.25 132 SER A O 1
ATOM 1039 N N . CYS A 1 133 ? -4.902 3.580 -3.451 1.00 97.56 133 CYS A N 1
ATOM 1040 C CA . CYS A 1 133 ? -5.513 3.031 -2.242 1.00 97.56 133 CYS A CA 1
ATOM 1041 C C . CYS A 1 133 ? -6.972 2.622 -2.463 1.00 97.56 133 CYS A C 1
ATOM 1043 O O . CYS A 1 133 ? -7.335 1.525 -2.054 1.00 97.56 133 CYS A O 1
ATOM 1045 N N . ARG A 1 134 ? -7.799 3.433 -3.140 1.00 97.62 134 ARG A N 1
ATOM 1046 C CA . ARG A 1 134 ? -9.184 3.039 -3.459 1.00 97.62 134 ARG A CA 1
ATOM 1047 C C . ARG A 1 134 ? -9.234 1.779 -4.314 1.00 97.62 134 ARG A C 1
ATOM 1049 O O . ARG A 1 134 ? -10.009 0.883 -4.000 1.00 97.62 134 ARG A O 1
ATOM 1056 N N . ASP A 1 135 ? -8.420 1.708 -5.361 1.00 96.88 135 ASP A N 1
ATOM 1057 C CA . ASP A 1 135 ? -8.407 0.568 -6.283 1.00 96.88 135 ASP A CA 1
ATOM 1058 C C . ASP A 1 135 ? -7.956 -0.708 -5.560 1.00 96.88 135 ASP A C 1
ATOM 1060 O O . ASP A 1 135 ? -8.589 -1.757 -5.679 1.00 96.88 135 ASP A O 1
ATOM 1064 N N . THR A 1 136 ? -6.933 -0.593 -4.709 1.00 97.06 136 THR A N 1
ATOM 1065 C CA . THR A 1 136 ? -6.459 -1.702 -3.875 1.00 97.06 136 THR A CA 1
ATOM 1066 C C . THR A 1 136 ? -7.521 -2.143 -2.869 1.00 97.06 136 THR A C 1
ATOM 1068 O O . THR A 1 136 ? -7.823 -3.327 -2.782 1.00 97.06 136 THR A O 1
ATOM 1071 N N . ILE A 1 137 ? -8.132 -1.215 -2.129 1.00 97.94 137 ILE A N 1
ATOM 1072 C CA . ILE A 1 137 ? -9.180 -1.539 -1.151 1.00 97.94 137 ILE A CA 1
ATOM 1073 C C . ILE A 1 137 ? -10.356 -2.242 -1.833 1.00 97.94 137 ILE A C 1
ATOM 1075 O O . ILE A 1 137 ? -10.813 -3.268 -1.338 1.00 97.94 137 ILE A O 1
ATOM 1079 N N . LYS A 1 138 ? -10.804 -1.747 -2.993 1.00 97.50 138 LYS A N 1
ATOM 1080 C CA . LYS A 1 138 ? -11.883 -2.372 -3.770 1.00 97.50 138 LYS A CA 1
ATOM 1081 C C . LYS A 1 138 ? -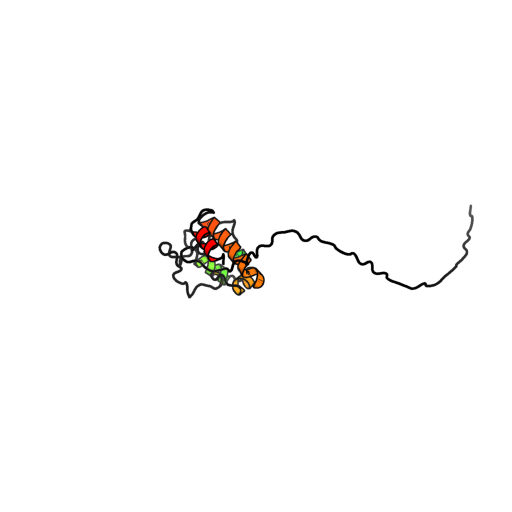11.546 -3.790 -4.203 1.00 97.50 138 LYS A C 1
ATOM 1083 O O . LYS A 1 138 ? -12.403 -4.660 -4.120 1.00 97.50 138 LYS A O 1
ATOM 1088 N N . ALA A 1 139 ? -10.318 -4.030 -4.650 1.00 96.69 139 ALA A N 1
ATOM 1089 C CA . ALA A 1 139 ? -9.904 -5.360 -5.075 1.00 96.69 139 ALA A CA 1
ATOM 1090 C C . ALA A 1 139 ? -9.810 -6.360 -3.914 1.00 96.69 139 ALA A C 1
ATOM 1092 O O . ALA A 1 139 ? -10.048 -7.545 -4.122 1.00 96.69 139 ALA A O 1
ATOM 1093 N N . ILE A 1 140 ? -9.468 -5.898 -2.707 1.00 96.75 140 ILE A N 1
ATOM 1094 C CA . ILE A 1 140 ? -9.303 -6.773 -1.538 1.00 96.75 140 ILE A CA 1
ATOM 1095 C C . ILE A 1 140 ? -10.612 -6.979 -0.770 1.00 96.75 140 ILE A C 1
ATOM 1097 O O . ILE A 1 140 ? -10.912 -8.103 -0.377 1.00 96.75 140 ILE A O 1
ATOM 1101 N N . TYR A 1 141 ? -11.382 -5.913 -0.549 1.00 97.12 141 TYR A N 1
ATOM 1102 C CA . TYR A 1 141 ? -12.563 -5.925 0.321 1.00 97.12 141 TYR A CA 1
ATOM 1103 C C . TYR A 1 141 ? -13.884 -5.670 -0.415 1.00 97.12 141 TYR A C 1
ATOM 1105 O O . TYR A 1 141 ? -14.947 -5.909 0.150 1.00 97.12 141 TYR A O 1
ATOM 1113 N N . GLY A 1 142 ? -13.843 -5.206 -1.666 1.00 97.81 142 GLY A N 1
ATOM 1114 C CA . GLY A 1 142 ? -15.026 -4.865 -2.457 1.00 97.81 142 GLY A CA 1
ATOM 1115 C C . GLY A 1 142 ? -15.383 -3.375 -2.440 1.00 97.81 142 GLY A C 1
ATOM 1116 O O . GLY A 1 142 ? -14.896 -2.589 -1.620 1.00 97.81 142 GLY A O 1
ATOM 1117 N N . SER A 1 143 ? -16.244 -2.979 -3.382 1.00 97.88 143 SER A N 1
ATOM 1118 C CA . SER A 1 143 ? -16.687 -1.587 -3.564 1.00 97.88 143 SER A CA 1
ATOM 1119 C C . SER A 1 143 ? -17.613 -1.072 -2.463 1.00 97.88 143 SER A C 1
ATOM 1121 O O . SER A 1 143 ? -17.644 0.133 -2.252 1.00 97.88 143 SER A O 1
ATOM 1123 N N . ASP A 1 144 ? -18.293 -1.965 -1.744 1.00 97.50 144 ASP A N 1
ATOM 1124 C CA . ASP A 1 144 ? -19.226 -1.626 -0.657 1.00 97.50 144 ASP A CA 1
ATOM 1125 C C . ASP A 1 144 ? -18.613 -1.897 0.733 1.00 97.50 144 ASP A C 1
ATOM 1127 O O . ASP A 1 144 ? -19.307 -2.159 1.716 1.00 97.50 144 ASP A O 1
ATOM 1131 N N . SER A 1 145 ? -17.279 -1.913 0.811 1.00 97.94 145 SER A N 1
ATOM 1132 C CA . SER A 1 145 ? -16.545 -2.261 2.027 1.00 97.94 145 SER A CA 1
ATOM 1133 C C . SER A 1 145 ? -16.465 -1.104 3.023 1.00 97.94 145 SER A C 1
ATOM 1135 O O . SER A 1 145 ? -16.269 0.061 2.664 1.00 97.94 145 SER A O 1
ATOM 1137 N N . LYS A 1 146 ? -16.510 -1.442 4.318 1.00 97.06 146 LYS A N 1
ATOM 1138 C CA . LYS A 1 146 ? -16.335 -0.470 5.411 1.00 97.06 146 LYS A CA 1
ATOM 1139 C C . LYS A 1 146 ? -14.961 0.201 5.356 1.00 97.06 146 LYS A C 1
ATOM 1141 O O . LYS A 1 146 ? -14.821 1.354 5.756 1.00 97.06 146 LYS A O 1
ATOM 1146 N N . GLU A 1 147 ? -13.954 -0.515 4.870 1.00 97.69 147 GLU A N 1
ATOM 1147 C CA . GLU A 1 147 ? -12.586 -0.050 4.679 1.00 97.69 147 GLU A CA 1
ATOM 1148 C C . GLU A 1 147 ? -12.524 1.066 3.632 1.00 97.69 147 GLU A C 1
ATOM 1150 O O . GLU A 1 147 ? -11.862 2.082 3.863 1.00 97.69 147 GLU A O 1
ATOM 1155 N N . LEU A 1 148 ? -13.244 0.915 2.513 1.00 97.69 148 LEU A N 1
ATOM 1156 C CA . LEU A 1 148 ? -13.320 1.944 1.476 1.00 97.69 148 LEU A CA 1
ATOM 1157 C C . LEU A 1 148 ? -14.064 3.176 1.975 1.00 97.69 148 LEU A C 1
ATOM 1159 O O . LEU A 1 148 ? -13.589 4.298 1.784 1.00 97.69 148 LEU A O 1
ATOM 1163 N N . ASP A 1 149 ? -15.193 2.971 2.647 1.00 96.69 149 ASP A N 1
ATOM 1164 C CA . ASP A 1 149 ? -15.964 4.055 3.246 1.00 96.69 149 ASP A CA 1
ATOM 1165 C C . ASP A 1 149 ? -15.136 4.835 4.268 1.00 96.69 149 ASP A C 1
ATOM 1167 O O . ASP A 1 149 ? -15.124 6.067 4.256 1.00 96.69 149 ASP A O 1
ATOM 1171 N N . ASN A 1 150 ? -14.404 4.132 5.136 1.00 96.25 150 ASN A N 1
ATOM 1172 C CA . ASN A 1 150 ? -13.538 4.758 6.128 1.00 96.25 150 ASN A CA 1
ATOM 1173 C C . ASN A 1 150 ? -12.417 5.572 5.476 1.00 96.25 150 ASN A C 1
ATOM 1175 O O . ASN A 1 150 ? -12.200 6.724 5.849 1.00 96.25 150 ASN A O 1
ATOM 1179 N N . PHE A 1 151 ? -11.757 5.005 4.465 1.00 97.44 151 PHE A N 1
ATOM 1180 C CA . PHE A 1 151 ? -10.722 5.704 3.711 1.00 97.44 151 PHE A CA 1
ATOM 1181 C C . PHE A 1 151 ? -11.255 6.960 3.014 1.00 97.44 151 PHE A C 1
ATOM 1183 O O . PHE A 1 151 ? -10.640 8.020 3.083 1.00 97.44 151 PHE A O 1
ATOM 1190 N N . ASN A 1 152 ? -12.421 6.884 2.368 1.00 95.56 152 ASN A N 1
ATOM 1191 C CA . ASN A 1 152 ? -13.005 8.039 1.687 1.00 95.56 152 ASN A CA 1
ATOM 1192 C C . ASN A 1 152 ? -13.376 9.158 2.671 1.00 95.56 152 ASN A C 1
ATOM 1194 O O . ASN A 1 152 ? -13.149 10.331 2.367 1.00 95.56 152 ASN A O 1
ATOM 1198 N N . ARG A 1 153 ? -13.893 8.814 3.858 1.00 94.19 153 ARG A N 1
ATOM 1199 C CA . ARG A 1 153 ? -14.178 9.800 4.911 1.00 94.19 153 ARG A CA 1
ATOM 1200 C C . ARG A 1 153 ? -12.914 10.461 5.454 1.00 94.19 153 ARG A C 1
ATOM 1202 O O . ARG A 1 153 ? -12.953 11.650 5.734 1.00 94.19 153 ARG A O 1
ATOM 1209 N N . SER A 1 154 ? -11.802 9.736 5.582 1.00 93.44 154 SER A N 1
ATOM 1210 C CA . SER A 1 154 ? -10.566 10.305 6.137 1.00 93.44 154 SER A CA 1
ATOM 1211 C C . SER A 1 154 ? -9.847 11.260 5.180 1.00 93.44 154 SER A C 1
ATOM 1213 O O . SER A 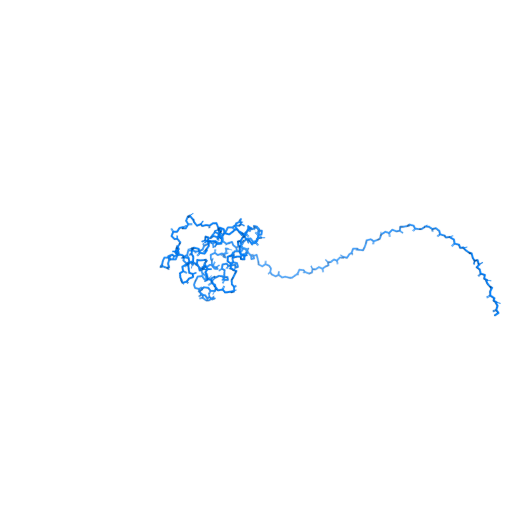1 154 ? -9.139 12.153 5.628 1.00 93.44 154 SER A O 1
ATOM 1215 N N . ILE A 1 155 ? -9.977 11.074 3.863 1.00 92.00 155 ILE A N 1
ATOM 1216 C CA . ILE A 1 155 ? -9.276 11.908 2.863 1.00 92.00 155 ILE A CA 1
ATOM 1217 C C . ILE A 1 155 ? -10.122 13.079 2.338 1.00 92.00 155 ILE A C 1
ATOM 1219 O O . ILE A 1 155 ? -9.626 13.892 1.557 1.00 92.00 155 ILE A O 1
ATOM 1223 N N . THR A 1 156 ? -11.397 13.146 2.729 1.00 79.88 156 THR A N 1
ATOM 1224 C CA . THR A 1 156 ? -12.310 14.245 2.394 1.00 79.88 156 THR A CA 1
ATOM 1225 C C . THR A 1 156 ? -12.276 15.247 3.545 1.00 79.88 156 THR A C 1
ATOM 1227 O O . THR A 1 156 ? -12.893 15.011 4.579 1.00 79.88 156 THR A O 1
ATOM 1230 N N . GLY A 1 157 ? -11.501 16.323 3.388 1.00 55.91 157 GLY A N 1
ATOM 1231 C CA . GLY A 1 157 ? -11.417 17.431 4.347 1.00 55.91 157 GLY A CA 1
ATOM 1232 C C . GLY A 1 157 ? -12.212 18.652 3.915 1.00 55.91 157 GLY A C 1
ATOM 1233 O O . GLY A 1 157 ? -12.231 18.940 2.697 1.00 55.91 157 GLY A O 1
#

Organism: Trema orientale (NCBI:txid63057)

Secondary structure (DSSP, 8-state):
--------------------------------------PPPPP---TT--GGGB----TTS--HHHH-S-HHHHHHHHHTB-TTSBBTTEETTTTEETTGGG--GGGS--HHHHHHHH---GGGHHHHHHHHHHHHHHHHH-TT-HHHHHHHHHH--

Mean predicted aligned error: 12.36 Å

Radius of gyration: 31.31 Å; Cα contacts (8 Å, |Δi|>4): 127; chains: 1; bounding box: 38×63×107 Å

Foldseek 3Di:
DDDDDDDDDDDDDDDDDDDDDDDDDDDDDDDDDDDDPQDQFADDDDFPQLLLQQLCLDDVDDQLVLQDPDVVSNVVSVVQQDPVSGGPQQDNVRRDGVCNVVDDPCSDLDQVNCCVRPVQHSVCSRVVSLVVVLVSSCSPANPPGPSNVRRVVNRRD

Solvent-accessible surface area (backbone atoms only — not comparable to full-atom values): 10259 Å² total; per-residue (Å²): 136,89,84,85,88,86,87,89,80,88,86,88,85,84,91,85,84,89,82,91,80,87,82,83,79,82,81,83,76,84,91,81,77,92,74,72,85,75,66,79,47,53,63,73,91,60,87,68,51,52,44,85,41,46,63,59,76,56,88,94,47,84,51,56,78,76,51,41,90,49,69,67,57,36,50,54,58,54,73,37,43,35,99,85,22,33,29,69,50,52,40,78,90,74,33,43,54,83,49,63,92,73,54,55,66,88,78,46,97,44,49,65,48,38,29,72,59,67,69,38,54,62,95,48,29,36,64,50,53,46,48,54,50,49,56,42,29,30,75,70,65,34,87,89,23,69,55,48,54,50,48,55,57,72,23,61,120

InterPro domains:
  IPR005358 Putative zinc- or iron-chelating domain containing protein [PF03692] (44-133)